Protein AF-A0A6B3C8R9-F1 (afdb_monomer)

Mean predicted aligned error: 2.25 Å

Organism: NCBI:txid2706042

Foldseek 3Di:
DWDADPVGDIDDQDDDDDFAEWEADPVRQKIKTFQADPDPPGDAFIWIAGPVPSDIDTDGHDDRDHYDYDD

Nearest PDB s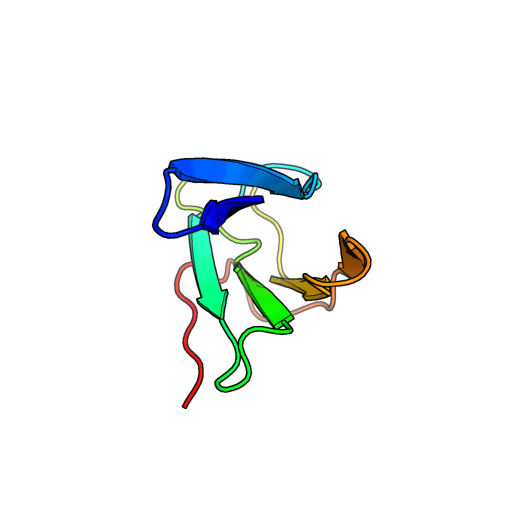tructures (foldseek):
  8pjr-assembly1_A  TM=7.575E-01  e=1.274E-01  synthetic construct
  8pjy-assembly1_A  TM=6.392E-01  e=7.806E-02  synthetic construct
  3c5m-assembly3_C  TM=7.216E-01  e=5.890E-01  Vibrio parahaemolyticus RIMD 2210633
  8ttq-assembly1_A  TM=6.841E-01  e=5.540E-01  Homo sapiens
  7xot-assembly1_A  TM=6.330E-01  e=1.155E+00  Homo sapiens

Sequence (71 aa):
LTVRTPDGTERIHPLQGPHEDVAVSRDGRTAYVSGGFTRDGYWNGITVVDLS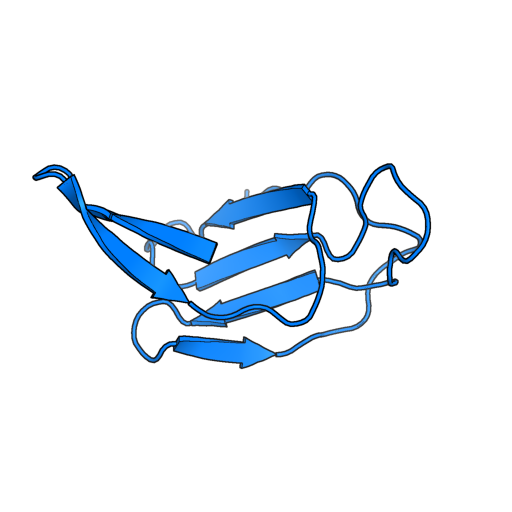TGGARRPAAGDRPLGIAVL

Structure (mmCIF, N/CA/C/O backbone):
data_AF-A0A6B3C8R9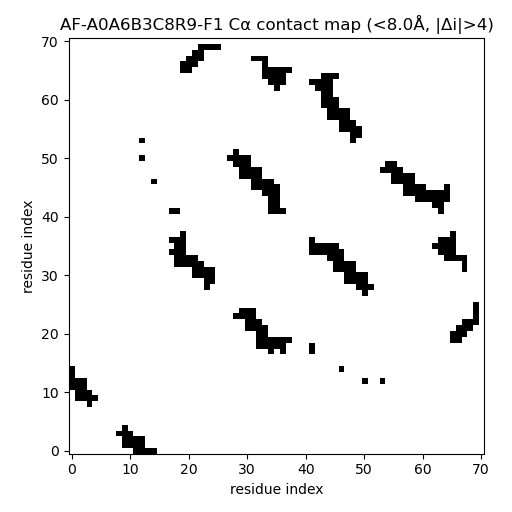-F1
#
_entry.id   AF-A0A6B3C8R9-F1
#
loop_
_atom_site.group_PDB
_atom_site.id
_atom_site.type_symbol
_atom_site.label_atom_id
_atom_site.label_alt_id
_atom_site.label_comp_id
_atom_site.label_asym_id
_atom_site.label_entity_id
_atom_site.label_seq_id
_atom_site.pdbx_PDB_ins_code
_atom_site.Cartn_x
_atom_site.Cartn_y
_atom_site.Cartn_z
_atom_site.occupancy
_atom_site.B_iso_or_equiv
_atom_site.auth_seq_id
_atom_site.auth_comp_id
_atom_site.auth_asym_id
_atom_site.auth_atom_id
_atom_site.pdbx_PDB_model_num
ATOM 1 N N . LEU A 1 1 ? 4.174 0.912 6.604 1.00 96.75 1 LEU A N 1
ATOM 2 C CA . LEU A 1 1 ? 2.809 1.452 6.428 1.00 96.75 1 LEU A CA 1
ATOM 3 C C . LEU A 1 1 ? 2.336 1.991 7.767 1.00 96.75 1 LEU A C 1
ATOM 5 O O . LEU A 1 1 ? 2.334 1.234 8.729 1.00 96.75 1 LEU A O 1
ATOM 9 N N . THR A 1 2 ? 1.963 3.264 7.837 1.00 97.06 2 THR A N 1
ATOM 10 C CA . THR A 1 2 ? 1.381 3.853 9.050 1.00 97.06 2 THR A CA 1
ATOM 11 C C . THR A 1 2 ? -0.125 3.960 8.870 1.00 97.06 2 THR A C 1
ATOM 13 O O . THR A 1 2 ? -0.585 4.519 7.878 1.00 97.06 2 THR A O 1
ATOM 16 N N . VAL A 1 3 ? -0.883 3.420 9.819 1.00 96.50 3 VAL A N 1
ATOM 17 C CA . VAL A 1 3 ? -2.328 3.627 9.932 1.00 96.50 3 VAL A CA 1
ATOM 18 C C . VAL A 1 3 ? -2.548 4.604 11.072 1.00 96.50 3 VAL A C 1
ATOM 20 O O . VAL A 1 3 ? -2.054 4.379 12.177 1.00 96.50 3 VAL A O 1
ATOM 23 N N . ARG A 1 4 ? -3.274 5.686 10.799 1.00 96.75 4 ARG A N 1
ATOM 24 C CA . ARG A 1 4 ? -3.605 6.711 11.786 1.00 96.75 4 ARG A CA 1
ATOM 25 C C . ARG A 1 4 ? -5.116 6.782 11.953 1.00 96.75 4 ARG A C 1
ATOM 27 O O . ARG A 1 4 ? -5.844 6.860 10.964 1.00 96.75 4 ARG A O 1
ATOM 34 N N . THR A 1 5 ? -5.582 6.738 13.189 1.00 93.75 5 THR A N 1
ATOM 35 C CA . THR A 1 5 ? -6.991 6.942 13.535 1.00 93.75 5 THR A CA 1
ATOM 36 C C . THR A 1 5 ? -7.332 8.441 13.573 1.00 93.75 5 THR A C 1
ATOM 38 O O . THR A 1 5 ? -6.428 9.277 13.629 1.00 93.75 5 THR A O 1
ATOM 41 N N . PRO A 1 6 ? -8.622 8.828 13.529 1.00 95.81 6 PRO A N 1
ATOM 42 C CA . PRO A 1 6 ? -9.016 10.243 13.499 1.00 95.81 6 PRO A CA 1
ATOM 43 C C . PRO A 1 6 ? -8.548 11.078 14.702 1.00 95.81 6 PRO A C 1
ATOM 45 O O . PRO A 1 6 ? -8.329 12.276 14.563 1.00 95.81 6 PRO A O 1
ATOM 48 N N . ASP A 1 7 ? -8.374 10.452 15.865 1.00 97.06 7 ASP A N 1
ATOM 49 C CA . ASP A 1 7 ? -7.819 11.053 17.088 1.00 97.06 7 ASP A CA 1
ATOM 50 C C . ASP A 1 7 ? -6.284 11.194 17.056 1.00 97.06 7 ASP A C 1
ATOM 52 O O . ASP A 1 7 ? -5.690 11.733 17.986 1.00 97.06 7 ASP A O 1
ATOM 56 N N . GLY A 1 8 ? -5.633 10.727 15.989 1.00 97.19 8 GLY A N 1
ATOM 57 C CA . GLY A 1 8 ? -4.193 10.836 15.788 1.00 97.19 8 GLY A CA 1
ATOM 58 C C . GLY A 1 8 ? -3.381 9.651 16.306 1.00 97.19 8 GLY A C 1
ATOM 59 O O . GLY A 1 8 ? -2.167 9.647 16.110 1.00 97.19 8 GLY A O 1
ATOM 60 N N . THR A 1 9 ? -4.006 8.636 16.911 1.00 97.50 9 THR A N 1
ATOM 61 C CA . THR A 1 9 ? -3.287 7.426 17.333 1.00 97.50 9 THR A CA 1
ATOM 62 C C . THR A 1 9 ? -2.712 6.696 16.115 1.00 97.50 9 THR A C 1
ATOM 64 O O . THR A 1 9 ? -3.383 6.513 15.099 1.00 97.50 9 THR A O 1
ATOM 67 N N . GLU A 1 10 ? -1.452 6.269 16.206 1.00 97.25 10 GLU A N 1
ATOM 68 C CA . GLU A 1 10 ? -0.744 5.609 15.108 1.00 97.25 10 GLU A CA 1
ATOM 69 C C . GLU A 1 10 ? -0.454 4.139 15.396 1.00 97.25 10 GLU A C 1
ATOM 71 O O . GLU A 1 10 ? -0.090 3.745 16.505 1.00 97.25 10 GLU A O 1
ATOM 76 N N . ARG A 1 11 ? -0.544 3.329 14.341 1.00 95.75 11 ARG A N 1
ATOM 77 C CA . ARG A 1 11 ? -0.028 1.965 14.293 1.00 95.75 11 ARG A CA 1
ATOM 78 C C . ARG A 1 11 ? 0.887 1.809 13.087 1.00 95.75 11 ARG A C 1
ATOM 80 O O . ARG A 1 11 ? 0.521 2.154 11.964 1.00 95.75 11 ARG A O 1
ATOM 87 N N . ILE A 1 12 ? 2.061 1.231 13.316 1.00 96.94 12 ILE A N 1
ATOM 88 C CA . ILE A 1 12 ? 3.037 0.939 12.267 1.00 96.94 12 ILE A CA 1
ATOM 89 C C . ILE A 1 12 ? 2.940 -0.540 11.891 1.00 96.94 12 ILE A C 1
ATOM 91 O O . ILE A 1 12 ? 3.131 -1.420 12.726 1.00 96.94 12 ILE A O 1
ATOM 95 N N . HIS A 1 13 ? 2.691 -0.801 10.611 1.00 97.06 13 HIS A N 1
ATOM 96 C CA . HIS A 1 13 ? 2.824 -2.112 9.986 1.00 97.06 13 HIS A CA 1
ATOM 97 C C . HIS A 1 13 ? 4.166 -2.161 9.236 1.00 97.06 13 HIS A C 1
ATOM 99 O O . HIS A 1 13 ? 4.349 -1.394 8.275 1.00 97.06 13 HIS A O 1
ATOM 105 N N . PRO A 1 14 ? 5.123 -3.005 9.668 1.00 95.38 14 PRO A N 1
ATOM 106 C CA . PRO A 1 14 ? 6.434 -3.079 9.042 1.00 95.38 14 PRO A CA 1
ATOM 107 C C . PRO A 1 14 ? 6.309 -3.603 7.611 1.00 95.38 14 PRO A C 1
ATOM 109 O O . PRO A 1 14 ? 5.605 -4.575 7.346 1.00 95.38 14 PRO A O 1
ATOM 112 N N . LEU A 1 15 ? 7.010 -2.953 6.685 1.00 95.56 15 LEU A N 1
ATOM 113 C CA . LEU A 1 15 ? 7.123 -3.395 5.299 1.00 95.56 15 LEU A CA 1
ATOM 114 C C . LEU A 1 15 ? 8.570 -3.787 5.008 1.00 95.56 15 LEU A C 1
ATOM 116 O O . LEU A 1 15 ? 9.501 -3.286 5.637 1.00 95.56 15 LEU A O 1
ATOM 120 N N . GLN A 1 16 ? 8.755 -4.687 4.047 1.00 93.19 16 GLN A N 1
ATOM 121 C CA . GLN A 1 16 ? 10.083 -5.084 3.593 1.00 93.19 16 GLN A CA 1
ATOM 122 C C . GLN A 1 16 ? 10.502 -4.222 2.407 1.00 93.19 16 GLN A C 1
ATOM 124 O O . GLN A 1 16 ? 10.031 -4.435 1.289 1.00 93.19 16 GLN A O 1
ATOM 129 N N . GLY A 1 17 ? 11.407 -3.285 2.669 1.00 92.19 17 GLY A N 1
ATOM 130 C CA . GLY A 1 17 ? 11.929 -2.368 1.665 1.00 92.19 17 GLY A CA 1
ATOM 131 C C . GLY A 1 17 ? 11.015 -1.166 1.395 1.00 92.19 17 GLY A C 1
ATOM 132 O O . GLY A 1 17 ? 10.000 -1.000 2.070 1.00 92.19 17 GLY A O 1
ATOM 133 N N . PRO A 1 18 ? 11.424 -0.303 0.457 1.00 94.38 18 PRO A N 1
ATOM 134 C CA . PRO A 1 18 ? 10.648 0.844 -0.016 1.00 94.38 18 PRO A CA 1
ATOM 135 C C . PRO A 1 18 ? 9.422 0.454 -0.862 1.00 94.38 18 PRO A C 1
ATOM 137 O O . PRO A 1 18 ? 9.382 -0.606 -1.492 1.00 94.38 18 PRO A O 1
ATOM 140 N N . HIS A 1 19 ? 8.453 1.371 -0.879 1.00 96.81 19 HIS A N 1
ATOM 141 C CA . HIS A 1 19 ? 7.166 1.314 -1.579 1.00 96.81 19 HIS A CA 1
ATOM 142 C C . HIS A 1 19 ? 6.784 2.732 -2.019 1.00 96.81 19 HIS A C 1
ATOM 144 O O . HIS A 1 19 ? 7.334 3.697 -1.477 1.00 96.81 19 HIS A O 1
ATOM 150 N N . GLU A 1 20 ? 5.839 2.875 -2.950 1.00 96.25 20 GLU A N 1
ATOM 151 C CA . GLU A 1 20 ? 5.438 4.195 -3.463 1.00 96.25 20 GLU A CA 1
ATOM 152 C C . GLU A 1 20 ? 3.998 4.590 -3.147 1.00 96.25 20 GLU A C 1
ATOM 154 O O . GLU A 1 20 ? 3.771 5.705 -2.682 1.00 96.25 20 GLU A O 1
ATOM 159 N N . ASP A 1 21 ? 3.042 3.689 -3.354 1.00 97.94 21 ASP A N 1
ATOM 160 C CA . ASP A 1 21 ? 1.615 3.998 -3.275 1.00 97.94 21 ASP A CA 1
ATOM 161 C C . ASP A 1 21 ? 0.850 2.958 -2.449 1.00 97.94 21 ASP A C 1
ATOM 163 O O . ASP A 1 21 ? 1.298 1.820 -2.257 1.00 97.94 21 ASP A O 1
ATOM 167 N N . VAL A 1 22 ? -0.315 3.358 -1.938 1.00 98.50 22 VAL A N 1
ATOM 168 C CA . VAL A 1 22 ? -1.186 2.529 -1.106 1.00 98.50 22 VAL A CA 1
ATOM 169 C C . VAL A 1 22 ? -2.660 2.741 -1.442 1.00 98.50 22 VAL A C 1
ATOM 171 O O . VAL A 1 22 ? -3.163 3.859 -1.455 1.00 98.50 22 VAL A O 1
ATOM 174 N N . ALA A 1 23 ? -3.384 1.636 -1.599 1.00 98.62 23 ALA A N 1
ATOM 175 C CA . ALA A 1 23 ? -4.841 1.616 -1.652 1.00 98.62 23 ALA A CA 1
ATOM 176 C C . ALA A 1 23 ? -5.395 0.719 -0.541 1.00 98.62 23 ALA A C 1
ATOM 178 O O . ALA A 1 23 ? -4.761 -0.254 -0.130 1.00 98.62 23 ALA A O 1
ATOM 179 N N . VAL A 1 24 ? -6.592 1.033 -0.051 1.00 98.31 24 VAL A N 1
ATOM 180 C CA . VAL A 1 24 ? -7.240 0.300 1.045 1.00 98.31 24 VAL A CA 1
ATOM 181 C C . VAL A 1 24 ? -8.542 -0.313 0.542 1.00 98.31 24 VAL A C 1
ATOM 183 O O . VAL A 1 24 ? -9.257 0.293 -0.255 1.00 98.31 24 VAL A O 1
ATOM 186 N N . SER A 1 25 ? -8.848 -1.532 0.985 1.00 98.06 25 SER A N 1
ATOM 187 C CA . SER A 1 25 ? -10.127 -2.182 0.708 1.00 98.06 25 SER A CA 1
ATOM 188 C C . SER A 1 25 ? -11.298 -1.361 1.250 1.00 98.06 25 SER A C 1
ATOM 190 O O . SER A 1 25 ? -11.179 -0.648 2.246 1.00 98.06 25 SER A O 1
ATOM 192 N N . ARG A 1 26 ? -12.473 -1.511 0.632 1.00 97.31 26 ARG A N 1
ATOM 193 C CA . ARG A 1 26 ? -13.699 -0.801 1.036 1.00 97.31 26 ARG A CA 1
ATOM 194 C C . ARG A 1 26 ? -14.052 -0.979 2.517 1.00 97.31 26 ARG A C 1
ATOM 196 O O . ARG A 1 26 ? -14.603 -0.073 3.129 1.00 97.31 26 ARG A O 1
ATOM 203 N N . ASP A 1 27 ? -13.765 -2.150 3.076 1.00 96.31 27 ASP A N 1
ATOM 204 C CA . ASP A 1 27 ? -14.024 -2.479 4.480 1.00 96.31 27 ASP A CA 1
ATOM 205 C C . ASP A 1 27 ? -12.905 -2.039 5.440 1.00 96.31 27 ASP A C 1
ATOM 207 O O . ASP A 1 27 ? -12.996 -2.290 6.640 1.00 96.31 27 ASP A O 1
ATOM 211 N N . GLY A 1 28 ? -11.841 -1.409 4.934 1.00 96.12 28 GLY A N 1
ATOM 212 C CA . GLY A 1 28 ? -10.730 -0.916 5.742 1.00 96.12 28 GLY A CA 1
ATOM 213 C C . GLY A 1 28 ? -9.844 -2.005 6.351 1.00 96.12 28 GLY A C 1
ATOM 214 O O . GLY A 1 28 ? -9.008 -1.688 7.193 1.00 96.12 28 GLY A O 1
ATOM 215 N N . ARG A 1 29 ? -10.010 -3.283 5.979 1.00 97.00 29 ARG A N 1
ATOM 216 C CA . ARG A 1 29 ? -9.276 -4.405 6.600 1.00 97.00 29 ARG A CA 1
ATOM 217 C C . ARG A 1 29 ? -7.996 -4.793 5.870 1.00 97.00 29 ARG A C 1
ATOM 219 O O . ARG A 1 29 ? -7.142 -5.456 6.458 1.00 97.00 29 ARG A O 1
ATOM 226 N N . THR A 1 30 ? -7.840 -4.400 4.610 1.00 98.62 30 THR A N 1
ATOM 227 C CA . THR A 1 30 ? -6.683 -4.764 3.788 1.00 98.62 30 THR A CA 1
ATOM 228 C C . THR A 1 30 ? -6.079 -3.532 3.135 1.00 98.62 30 THR A C 1
ATOM 230 O O . THR A 1 30 ? -6.786 -2.765 2.489 1.00 98.62 30 THR A O 1
ATOM 233 N N . ALA A 1 31 ? -4.764 -3.371 3.257 1.00 98.69 31 ALA A N 1
ATOM 234 C CA . ALA A 1 31 ? -4.005 -2.416 2.459 1.00 98.69 31 ALA A CA 1
ATOM 235 C C . ALA A 1 31 ? -3.220 -3.142 1.363 1.00 98.69 31 ALA A C 1
ATOM 237 O O . ALA A 1 31 ? -2.633 -4.202 1.593 1.00 98.69 31 ALA A O 1
ATOM 238 N N . TYR A 1 32 ? -3.184 -2.540 0.183 1.00 98.56 32 TYR A N 1
ATOM 239 C CA . TYR A 1 32 ? -2.399 -2.963 -0.964 1.00 98.56 32 TYR A CA 1
ATOM 240 C C . TYR A 1 32 ? -1.348 -1.896 -1.215 1.00 98.56 32 TYR A C 1
ATOM 242 O O . TYR A 1 32 ? -1.692 -0.736 -1.421 1.00 98.56 32 TYR A O 1
ATOM 250 N N . VAL A 1 33 ? -0.079 -2.279 -1.167 1.00 98.56 33 VAL A N 1
ATOM 251 C CA . VAL A 1 33 ? 1.046 -1.350 -1.251 1.00 98.56 33 VAL A CA 1
ATOM 252 C C . VAL A 1 33 ? 1.902 -1.720 -2.45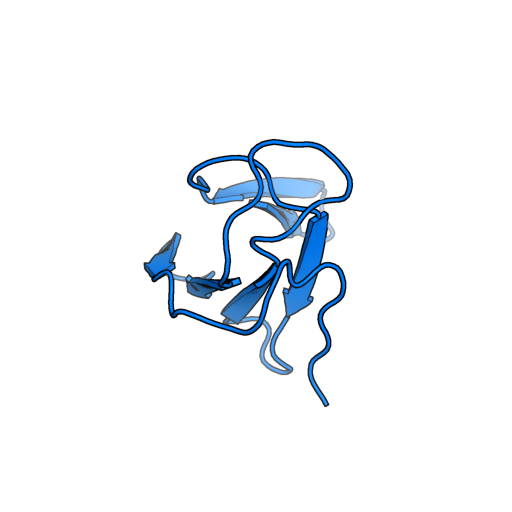2 1.00 98.56 33 VAL A C 1
ATOM 254 O O . VAL A 1 33 ? 2.302 -2.880 -2.592 1.00 98.56 33 VAL A O 1
ATOM 257 N N . SER A 1 34 ? 2.179 -0.759 -3.322 1.00 98.19 34 SER A N 1
ATOM 258 C CA . SER A 1 34 ? 2.941 -0.994 -4.543 1.00 98.19 34 SER A CA 1
ATOM 259 C C . SER A 1 34 ? 4.410 -1.311 -4.229 1.00 98.19 34 SER A C 1
ATOM 261 O O . SER A 1 34 ? 5.042 -0.650 -3.408 1.00 98.19 34 SER A O 1
ATOM 263 N N . GLY A 1 35 ? 4.943 -2.394 -4.806 1.00 97.12 35 GLY A N 1
ATOM 264 C CA . GLY A 1 35 ? 6.341 -2.802 -4.619 1.00 97.12 35 GLY A CA 1
ATOM 265 C C . GLY A 1 35 ? 7.324 -2.079 -5.538 1.00 97.12 35 GLY A C 1
ATOM 266 O O . GLY A 1 35 ? 8.530 -2.057 -5.276 1.00 97.12 35 GLY A O 1
ATOM 267 N N . GLY A 1 36 ? 6.808 -1.465 -6.604 1.00 96.06 36 GLY A N 1
ATOM 268 C CA . GLY A 1 36 ? 7.557 -0.502 -7.382 1.00 96.06 36 GLY A CA 1
ATOM 269 C C . GLY A 1 36 ? 7.768 0.790 -6.601 1.00 96.06 36 GLY A C 1
ATOM 270 O O . GLY A 1 36 ? 7.070 1.088 -5.633 1.00 96.06 36 GLY A O 1
ATOM 271 N N . PHE A 1 37 ? 8.768 1.547 -7.029 1.00 95.06 37 PHE A N 1
ATOM 272 C CA . PHE A 1 37 ? 8.924 2.954 -6.694 1.00 95.06 37 PHE A CA 1
ATOM 273 C C . PHE A 1 37 ? 9.812 3.617 -7.746 1.00 95.06 37 PHE A C 1
ATOM 275 O O . PHE A 1 37 ? 10.542 2.939 -8.474 1.00 95.06 37 PHE A O 1
ATOM 282 N N . THR A 1 38 ? 9.762 4.947 -7.838 1.00 92.44 38 THR A N 1
ATOM 283 C CA . THR A 1 38 ? 10.463 5.712 -8.886 1.00 92.44 38 THR A CA 1
ATOM 284 C C . THR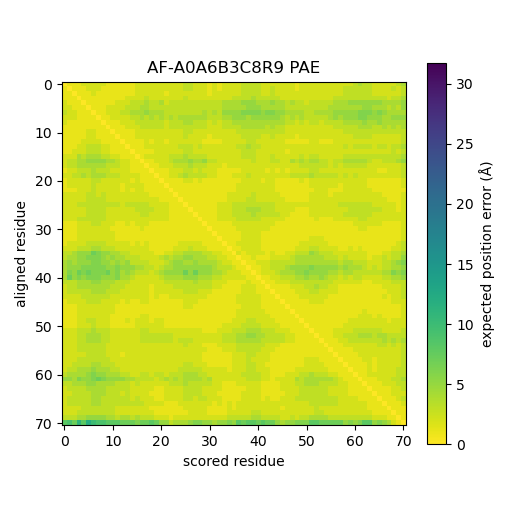 A 1 38 ? 12.000 5.550 -8.891 1.00 92.44 38 THR A C 1
ATOM 286 O O . THR A 1 38 ? 12.640 5.825 -9.904 1.00 92.44 38 THR A O 1
ATOM 289 N N . ARG A 1 39 ? 12.623 5.100 -7.792 1.00 90.75 39 ARG A N 1
ATOM 290 C CA . ARG A 1 39 ? 14.089 4.947 -7.668 1.00 90.75 39 ARG A CA 1
ATOM 291 C C . ARG A 1 39 ? 14.535 3.494 -7.888 1.00 90.75 39 ARG A C 1
ATOM 293 O O . ARG A 1 39 ? 13.727 2.573 -7.833 1.00 90.75 39 ARG A O 1
ATOM 300 N N . ASP A 1 40 ? 15.835 3.297 -8.094 1.00 90.69 40 ASP A N 1
ATOM 301 C CA . ASP A 1 40 ? 16.439 1.963 -8.183 1.00 90.69 40 ASP A CA 1
ATOM 302 C C . ASP A 1 40 ? 16.281 1.166 -6.878 1.00 90.69 40 ASP A C 1
ATOM 304 O O . ASP A 1 40 ? 16.222 1.729 -5.782 1.00 90.69 40 ASP A O 1
ATOM 308 N N . GLY A 1 41 ? 16.227 -0.164 -7.006 1.00 92.56 41 GLY A N 1
ATOM 309 C CA . GLY A 1 41 ? 15.958 -1.089 -5.897 1.00 92.56 41 GLY A CA 1
ATOM 310 C C . GLY A 1 41 ? 14.486 -1.490 -5.749 1.00 92.56 41 GLY A C 1
ATOM 311 O O . GLY A 1 41 ? 14.126 -2.124 -4.755 1.00 92.56 41 GLY A O 1
ATOM 312 N N . TYR A 1 42 ? 13.640 -1.125 -6.718 1.00 95.38 42 TYR A N 1
ATOM 313 C CA . TYR A 1 42 ? 12.261 -1.596 -6.828 1.00 95.38 42 TYR A CA 1
ATOM 314 C C . TYR A 1 42 ? 12.170 -3.103 -7.014 1.00 95.38 42 TYR A C 1
ATOM 316 O O . TYR A 1 42 ? 13.133 -3.780 -7.378 1.00 95.38 42 TYR A O 1
ATOM 324 N N . TRP A 1 43 ? 10.977 -3.631 -6.759 1.00 97.06 43 TRP A N 1
ATOM 325 C CA . TRP A 1 43 ? 10.688 -5.036 -6.979 1.00 97.06 43 TRP A CA 1
ATOM 326 C C . TRP A 1 43 ? 9.329 -5.219 -7.646 1.00 97.06 43 TRP A C 1
ATOM 328 O O . TRP A 1 43 ? 8.408 -4.415 -7.496 1.00 97.06 43 TRP A O 1
ATOM 338 N N . ASN A 1 44 ? 9.214 -6.315 -8.388 1.00 96.88 44 ASN A N 1
ATOM 339 C CA . ASN A 1 44 ? 8.032 -6.612 -9.184 1.00 96.88 44 ASN A CA 1
ATOM 340 C C . ASN A 1 44 ? 7.004 -7.345 -8.322 1.00 96.88 44 ASN A C 1
ATOM 342 O O . ASN A 1 44 ? 7.091 -8.554 -8.099 1.00 96.88 44 ASN A O 1
ATOM 346 N N . GLY A 1 45 ? 6.049 -6.589 -7.785 1.00 97.44 45 GLY A N 1
ATOM 347 C CA . GLY A 1 45 ? 4.987 -7.120 -6.940 1.00 97.44 45 GLY A CA 1
ATOM 348 C C . GLY A 1 45 ? 4.294 -6.066 -6.094 1.00 97.44 45 GLY A C 1
ATOM 349 O O . GLY A 1 45 ? 4.542 -4.871 -6.224 1.00 97.44 45 GLY A O 1
ATOM 350 N N . ILE A 1 46 ? 3.401 -6.524 -5.224 1.00 98.06 46 ILE A N 1
ATOM 351 C CA . ILE A 1 46 ? 2.704 -5.679 -4.248 1.00 98.06 46 ILE A CA 1
ATOM 352 C C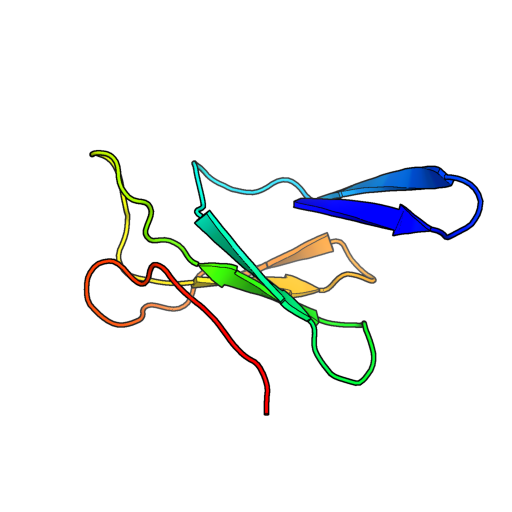 . ILE A 1 46 ? 2.780 -6.329 -2.872 1.00 98.06 46 ILE A C 1
ATOM 354 O O . ILE A 1 46 ? 2.813 -7.555 -2.765 1.00 98.06 46 ILE A O 1
ATOM 358 N N . THR A 1 47 ? 2.784 -5.538 -1.805 1.00 98.50 47 THR A N 1
ATOM 359 C CA . THR A 1 47 ? 2.563 -6.052 -0.450 1.00 98.50 47 THR A CA 1
ATOM 360 C C . THR A 1 47 ? 1.077 -5.959 -0.126 1.00 98.50 47 THR A C 1
ATOM 362 O O . THR A 1 47 ? 0.494 -4.881 -0.189 1.00 98.50 47 THR A O 1
ATOM 365 N N . VAL A 1 48 ? 0.467 -7.076 0.259 1.00 98.44 48 VAL A N 1
ATOM 366 C CA . VAL A 1 48 ? -0.902 -7.122 0.786 1.00 98.44 48 VAL A CA 1
ATOM 367 C C . VAL A 1 48 ? -0.815 -7.263 2.298 1.00 98.44 48 VAL A C 1
ATOM 369 O O . VAL A 1 48 ? -0.236 -8.240 2.777 1.00 98.44 48 VAL A O 1
ATOM 372 N N . VAL A 1 49 ? -1.364 -6.295 3.029 1.00 98.75 49 VAL A N 1
ATOM 373 C CA . VAL A 1 49 ? -1.311 -6.205 4.493 1.00 98.75 49 VAL A CA 1
ATOM 374 C C . VAL A 1 49 ? -2.710 -6.385 5.069 1.00 98.75 49 VAL A C 1
ATOM 376 O O . VAL A 1 49 ? -3.627 -5.648 4.710 1.00 98.75 49 VAL A O 1
ATOM 379 N N . ASP A 1 50 ? -2.864 -7.328 5.991 1.00 98.19 50 ASP A N 1
ATOM 380 C CA . ASP A 1 50 ? -4.011 -7.398 6.893 1.00 98.19 50 ASP A CA 1
ATOM 381 C C . ASP A 1 50 ? -3.820 -6.360 8.009 1.00 98.19 50 ASP A C 1
ATOM 383 O O . ASP A 1 50 ? -2.880 -6.441 8.802 1.00 98.19 50 ASP A O 1
ATOM 387 N N . LEU A 1 51 ? -4.700 -5.362 8.066 1.00 97.50 51 LEU A N 1
ATOM 388 C CA . LEU A 1 51 ? -4.586 -4.250 9.015 1.00 97.50 51 LEU A CA 1
ATOM 389 C C . LEU A 1 51 ? -5.036 -4.616 10.437 1.00 97.50 51 LEU A C 1
ATOM 391 O O . LEU A 1 51 ? -4.707 -3.909 11.393 1.00 97.50 51 LEU A O 1
ATOM 395 N N . SER A 1 52 ? -5.759 -5.726 10.597 1.00 94.81 52 SER A N 1
ATOM 396 C CA . SER A 1 52 ? -6.204 -6.219 11.901 1.00 94.81 52 SER A CA 1
ATOM 397 C C . SER A 1 52 ? -5.110 -7.013 12.614 1.00 94.81 52 SER A C 1
ATOM 399 O O . SER A 1 52 ? -4.893 -6.816 13.808 1.00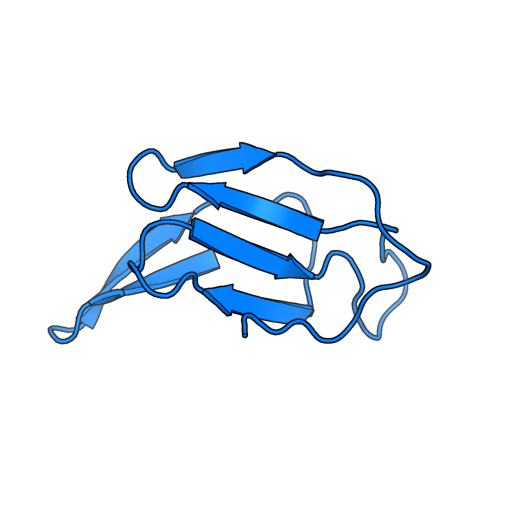 94.81 52 SER A O 1
ATOM 401 N N . THR A 1 53 ? -4.382 -7.855 11.876 1.00 95.25 53 THR A N 1
ATOM 402 C CA . THR A 1 53 ? -3.343 -8.740 12.430 1.00 95.25 53 THR A CA 1
ATOM 403 C C . THR A 1 53 ? -1.925 -8.223 12.203 1.00 95.25 53 THR A C 1
ATOM 405 O O . THR A 1 53 ? -1.000 -8.613 12.911 1.00 95.25 53 THR A O 1
ATOM 408 N N . GLY A 1 54 ? -1.732 -7.357 11.206 1.00 95.69 54 GLY A N 1
ATOM 409 C CA . GLY A 1 54 ? -0.419 -6.934 10.727 1.00 95.69 54 GLY A CA 1
ATOM 410 C C . GLY A 1 54 ? 0.298 -7.960 9.853 1.00 95.69 54 GLY A C 1
ATOM 411 O O . GLY A 1 54 ? 1.433 -7.708 9.449 1.00 95.69 54 GLY A O 1
ATOM 412 N N . GLY A 1 55 ? -0.346 -9.085 9.528 1.00 97.69 55 GLY A N 1
ATOM 413 C CA . GLY A 1 55 ? 0.188 -10.065 8.589 1.00 97.69 55 GLY A CA 1
ATOM 414 C C . GLY A 1 55 ? 0.361 -9.472 7.190 1.00 97.69 55 GLY A C 1
ATOM 415 O O . GLY A 1 55 ? -0.484 -8.712 6.718 1.00 97.69 55 GLY A O 1
ATOM 416 N N . ALA A 1 56 ? 1.449 -9.833 6.508 1.00 97.94 56 ALA A N 1
ATOM 417 C CA . ALA A 1 56 ? 1.746 -9.344 5.167 1.00 97.94 56 ALA A CA 1
ATOM 418 C C . ALA A 1 56 ? 2.200 -10.473 4.237 1.00 97.94 56 ALA A C 1
ATOM 420 O O . ALA A 1 56 ? 2.941 -11.371 4.637 1.00 97.94 56 ALA A O 1
ATOM 421 N N . ARG A 1 57 ? 1.794 -10.396 2.967 1.00 98.06 57 ARG A N 1
ATOM 422 C CA . ARG A 1 57 ? 2.270 -11.275 1.885 1.00 98.06 57 ARG A CA 1
ATOM 423 C C . ARG A 1 57 ? 2.668 -10.456 0.662 1.00 98.06 57 ARG A C 1
ATOM 425 O O . ARG A 1 57 ? 2.124 -9.377 0.443 1.00 98.06 57 ARG A O 1
ATOM 432 N N . ARG A 1 58 ? 3.592 -10.979 -0.147 1.00 97.75 58 ARG A N 1
ATOM 433 C CA . ARG A 1 58 ? 4.177 -10.282 -1.307 1.00 97.75 58 ARG A CA 1
ATOM 434 C C . ARG A 1 58 ? 3.924 -11.044 -2.614 1.00 97.75 58 ARG A C 1
ATOM 436 O O . ARG A 1 58 ? 4.839 -11.694 -3.113 1.00 97.75 58 ARG A O 1
ATOM 443 N N . PRO A 1 59 ? 2.686 -11.060 -3.141 1.00 97.88 59 PRO A N 1
ATOM 444 C CA . PRO A 1 59 ? 2.435 -11.623 -4.463 1.00 97.88 59 PRO A CA 1
ATOM 445 C C . PRO A 1 59 ? 3.243 -10.890 -5.543 1.00 97.88 59 PRO A C 1
ATOM 447 O O . PRO A 1 59 ? 3.428 -9.671 -5.486 1.00 97.88 59 PRO A O 1
ATOM 450 N N . ALA A 1 60 ? 3.676 -11.651 -6.548 1.00 97.62 60 ALA A N 1
ATOM 451 C CA . ALA A 1 60 ? 4.223 -11.089 -7.773 1.00 97.62 60 ALA A CA 1
ATOM 452 C C . ALA A 1 60 ? 3.149 -10.277 -8.517 1.00 97.62 60 ALA A C 1
ATOM 454 O O . ALA A 1 60 ? 1.954 -10.572 -8.438 1.00 97.62 60 ALA A O 1
ATOM 455 N N . ALA A 1 61 ? 3.593 -9.261 -9.245 1.00 95.81 61 ALA A N 1
ATOM 456 C CA . ALA A 1 61 ? 2.779 -8.421 -10.113 1.00 95.81 61 ALA A CA 1
ATOM 457 C C . ALA A 1 61 ? 3.620 -8.022 -11.336 1.00 95.81 61 ALA A C 1
ATOM 459 O O . ALA A 1 61 ? 4.713 -8.556 -11.532 1.00 95.81 61 ALA A O 1
ATOM 460 N N . GLY A 1 62 ? 3.097 -7.111 -12.160 1.00 95.69 62 GLY A N 1
ATOM 461 C CA . GLY A 1 62 ? 3.802 -6.590 -13.331 1.00 95.69 62 GLY A CA 1
ATOM 462 C C . GLY A 1 62 ? 5.130 -5.899 -13.000 1.00 95.69 62 GLY A C 1
ATOM 463 O O . GLY A 1 62 ? 5.537 -5.795 -11.842 1.00 95.69 62 GLY A O 1
ATOM 464 N N . ASP A 1 63 ? 5.803 -5.427 -14.045 1.00 97.00 63 ASP A N 1
ATOM 465 C CA . ASP A 1 63 ? 7.072 -4.720 -13.904 1.00 97.00 63 ASP A CA 1
ATOM 466 C C . ASP A 1 63 ? 6.875 -3.369 -13.210 1.00 97.00 63 ASP A C 1
ATOM 468 O O . ASP A 1 63 ? 6.025 -2.579 -13.626 1.00 97.00 63 ASP A O 1
ATOM 472 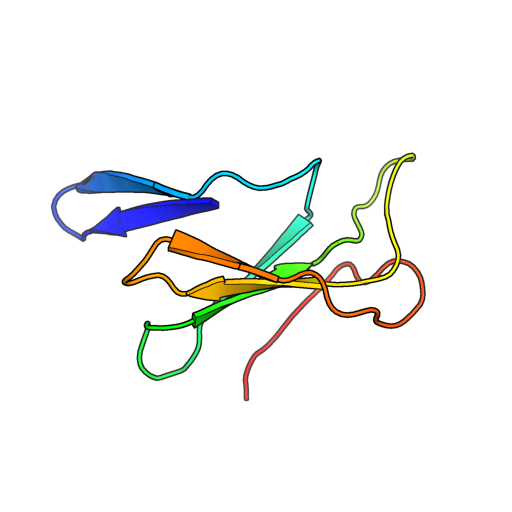N N . ARG A 1 64 ? 7.640 -3.139 -12.135 1.00 96.38 64 ARG A N 1
ATOM 473 C CA . ARG A 1 64 ? 7.679 -1.897 -11.351 1.00 96.38 64 ARG A CA 1
ATOM 474 C C . ARG A 1 64 ? 6.293 -1.239 -11.167 1.00 96.38 64 ARG A C 1
ATOM 476 O O . ARG A 1 64 ? 6.047 -0.156 -11.702 1.00 96.38 64 ARG A O 1
ATOM 483 N N . PRO A 1 65 ? 5.368 -1.856 -10.409 1.00 97.25 65 PRO A N 1
ATOM 484 C CA . PRO A 1 65 ? 4.056 -1.264 -10.176 1.00 97.25 65 PRO A CA 1
ATOM 485 C C . PRO A 1 65 ? 4.211 -0.021 -9.292 1.00 97.25 65 PRO A C 1
ATOM 487 O O . PRO A 1 65 ? 4.635 -0.150 -8.149 1.00 97.25 65 PRO A O 1
ATOM 490 N N . LEU A 1 66 ? 3.897 1.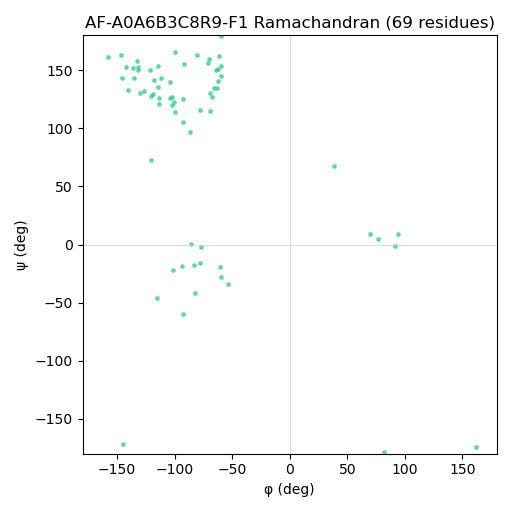162 -9.825 1.00 97.12 66 LEU A N 1
ATOM 491 C CA . LEU A 1 66 ? 4.037 2.446 -9.120 1.00 97.12 66 LEU A CA 1
ATOM 492 C C . LEU A 1 66 ? 2.732 2.828 -8.406 1.00 97.12 66 LEU A C 1
ATOM 494 O O . LEU A 1 66 ? 2.703 2.932 -7.183 1.00 97.12 66 LEU A O 1
ATOM 498 N N . GLY A 1 67 ? 1.646 2.971 -9.172 1.00 96.88 67 GLY A N 1
ATOM 499 C CA . GLY A 1 67 ? 0.318 3.319 -8.662 1.00 96.88 67 GLY A CA 1
ATOM 500 C C . GLY A 1 67 ? -0.544 2.100 -8.341 1.00 96.88 67 GLY A C 1
ATOM 501 O O . GLY A 1 67 ? -0.366 1.024 -8.926 1.00 96.88 67 GLY A O 1
ATOM 502 N N . ILE A 1 68 ? -1.506 2.272 -7.434 1.00 97.62 68 ILE A N 1
ATOM 503 C CA . ILE A 1 68 ? -2.453 1.219 -7.064 1.00 97.62 68 ILE A CA 1
ATOM 504 C C . ILE A 1 68 ? -3.839 1.782 -6.731 1.00 97.62 68 ILE A C 1
ATOM 506 O O . ILE A 1 68 ? -3.975 2.846 -6.141 1.00 97.62 68 ILE A O 1
ATOM 510 N N . ALA A 1 69 ? -4.890 1.052 -7.105 1.00 97.75 69 ALA A N 1
ATOM 511 C CA . ALA A 1 69 ? -6.270 1.435 -6.827 1.00 97.75 69 ALA A CA 1
ATOM 512 C C . ALA A 1 69 ? -7.125 0.214 -6.474 1.00 97.75 69 ALA A C 1
ATOM 514 O O . ALA A 1 69 ? -6.860 -0.904 -6.921 1.00 97.75 69 ALA A O 1
ATOM 515 N N . VAL A 1 70 ? -8.174 0.456 -5.690 1.00 96.12 70 VAL A N 1
ATOM 516 C CA . VAL A 1 70 ? -9.279 -0.479 -5.449 1.00 96.12 70 VAL A CA 1
ATOM 517 C C . VAL A 1 70 ? -10.538 0.148 -6.048 1.00 96.12 70 VAL A C 1
ATOM 519 O O . VAL A 1 70 ? -10.749 1.350 -5.884 1.00 96.12 70 VAL A O 1
ATOM 522 N N . LEU A 1 71 ? -11.330 -0.658 -6.762 1.00 91.56 71 LEU A N 1
ATOM 523 C CA . LEU A 1 71 ? -12.573 -0.252 -7.429 1.00 91.56 71 LEU A CA 1
ATOM 524 C C . LEU A 1 71 ? -13.805 -0.558 -6.568 1.00 91.56 71 LEU A C 1
ATOM 526 O O . LEU A 1 71 ? -13.791 -1.599 -5.869 1.00 91.56 71 LEU A O 1
#

Secondary structure (DSSP, 8-state):
-EEE-TT--EEE---SS----EEE-TTSSEEEEES--SSTT--SSEEEEETTT--EE----SSS-------

InterPro domains:
  IPR011044 Quinoprotein amine dehydrogenase, beta chain-like [SSF50969] (16-58)
  IPR015943 WD40/YVTN repeat-like-containing domain superfamily [G3DSA:2.130.10.10] (2-71)

Solvent-accessible surface area (backbone atoms only — not comparable to full-atom values): 4237 Å² total; per-residue (Å²): 85,78,50,68,49,98,90,63,55,74,46,80,39,90,65,89,72,77,61,60,31,70,26,58,44,97,85,67,48,37,38,41,31,20,22,1,38,100,57,91,88,50,41,53,15,33,40,42,32,36,68,85,80,57,50,72,49,73,53,77,52,62,82,57,32,42,76,60,82,71,134

Radius of gyration: 12.14 Å; Cα contacts (8 Å, |Δi|>4): 152; chains: 1; bounding box: 30×23×31 Å

pLDDT: mean 96.52, std 1.89, range [90.69, 98.75]